Protein AF-A0A3B9IKZ1-F1 (afdb_monomer)

Nearest PDB structures (foldseek):
  8g6p-assembly1_A  TM=9.592E-01  e=5.392E-06  Mycolicibacterium thermoresistibile
  8f5d-assembly1_A  TM=9.105E-01  e=3.713E-05  Bordetella pertussis 18323
  7d27-assembly1_A  TM=8.545E-01  e=6.903E-05  Acinetobacter baumannii
  7b6p-assembly1_A  TM=8.617E-01  e=4.141E-04  Escherichia coli K-12
  7b6p-assembly2_B  TM=8.662E-01  e=5.845E-04  Escherichia coli K-12

Radius of gyration: 14.22 Å; Cα contacts (8 Å, |Δi|>4): 106; chains: 1; bounding box: 34×30×32 Å

Secondary structure (DSSP, 8-state):
-B--S--BTS-HHHHHHHHHTT-TT--B--SHHHHHHHHHHTPPTT------S-TT--EEEETTEEEE--HHHHHHHHHHHTT----S----

Mean predicted aligned error: 3.79 Å

Foldseek 3Di:
DQEDAACAAHDLVVVSVVVPVVDPPDDDDHHPLVVLLVVLLPDDPPDDDDDDDQVQDQWHHDHNDTHGHDSVVSNCVSCVVNVHDDDDDDDD

InterPro domains:
  IPR004101 Mur ligase, C-terminal [PF02875] (1-55)
  IPR036615 Mur ligase, C-terminal domain superfamily [G3DSA:3.90.190.20] (1-84)
  IPR036615 Mur ligase, C-terminal domain superfamily [SSF53244] (1-81)

Sequence (92 aa):
IVTDDNPRSEDPAAIRAEILAAGPGLVEIGDRAAAIDAAIAGLGAGDVLVIAGKGHETGQKIGDRVLPFDDREVARAALRSHGGMVIGGGAA

Solvent-accessible surface area (backbone atoms only — not comparable to full-atom values): 5848 Å² total; per-residue (Å²): 116,46,52,54,71,63,46,30,86,52,63,54,67,57,59,47,51,61,59,50,70,75,47,88,92,69,46,81,32,62,55,48,63,61,35,50,39,54,54,60,75,68,58,58,94,90,65,83,89,83,91,79,84,65,83,88,45,59,53,34,32,53,50,95,43,71,43,87,40,38,69,66,62,50,48,54,50,38,35,49,74,73,75,45,83,86,82,80,81,77,90,124

pLDDT: mean 93.96, std 10.16, range [43.84, 98.69]

Organism: NCBI:txid171437

Structure (mmCIF, N/CA/C/O backbone):
data_AF-A0A3B9IKZ1-F1
#
_entry.id   AF-A0A3B9IKZ1-F1
#
loop_
_atom_site.group_PDB
_atom_site.id
_atom_site.type_symbol
_atom_site.label_atom_id
_atom_site.label_alt_id
_atom_site.label_comp_id
_atom_site.label_asym_id
_atom_site.label_entity_id
_atom_site.label_seq_id
_atom_site.pdbx_PDB_ins_code
_atom_site.Cartn_x
_atom_site.Cartn_y
_atom_site.Cartn_z
_atom_site.occupancy
_atom_site.B_iso_or_equiv
_atom_site.auth_seq_id
_atom_site.auth_comp_id
_atom_site.auth_asym_id
_atom_site.auth_atom_id
_atom_site.pdbx_PDB_model_num
ATOM 1 N N . ILE A 1 1 ? 1.295 -1.862 7.860 1.00 97.75 1 ILE A N 1
ATOM 2 C CA . ILE A 1 1 ? 1.358 -2.919 6.825 1.00 97.75 1 ILE A CA 1
ATOM 3 C C . ILE A 1 1 ? 2.693 -2.779 6.110 1.00 97.75 1 ILE A C 1
ATOM 5 O O . ILE A 1 1 ? 3.059 -1.656 5.783 1.00 97.75 1 ILE A O 1
ATOM 9 N N . VAL A 1 2 ? 3.431 -3.873 5.941 1.00 98.31 2 VAL A N 1
ATOM 10 C CA . VAL A 1 2 ? 4.665 -3.954 5.149 1.00 98.31 2 VAL A CA 1
ATOM 11 C C . VAL A 1 2 ? 4.288 -4.496 3.775 1.00 98.31 2 VAL A C 1
ATOM 13 O O . VAL A 1 2 ? 3.634 -5.534 3.688 1.00 98.31 2 VAL A O 1
ATOM 16 N N . THR A 1 3 ? 4.671 -3.776 2.725 1.00 98.56 3 THR A N 1
ATOM 17 C CA . THR A 1 3 ? 4.276 -4.034 1.335 1.00 98.56 3 THR A CA 1
ATOM 18 C C . THR A 1 3 ? 5.397 -3.669 0.379 1.00 98.56 3 THR A C 1
ATOM 20 O O . THR A 1 3 ? 6.337 -2.973 0.765 1.00 98.56 3 THR A O 1
ATOM 23 N N . ASP A 1 4 ? 5.278 -4.095 -0.875 1.00 98.06 4 ASP A N 1
ATOM 24 C CA . ASP A 1 4 ? 6.228 -3.730 -1.916 1.00 98.06 4 ASP A CA 1
ATOM 25 C C . ASP A 1 4 ? 6.188 -2.229 -2.242 1.00 98.06 4 ASP A C 1
ATOM 27 O O . ASP A 1 4 ? 5.153 -1.560 -2.177 1.00 98.06 4 ASP A O 1
ATOM 31 N N . ASP A 1 5 ? 7.346 -1.703 -2.631 1.00 97.19 5 ASP A N 1
ATOM 32 C CA . ASP A 1 5 ? 7.490 -0.425 -3.324 1.00 97.19 5 ASP A CA 1
ATOM 33 C C . ASP A 1 5 ? 8.132 -0.697 -4.689 1.00 97.19 5 ASP A C 1
ATOM 35 O O . ASP A 1 5 ? 7.499 -1.289 -5.557 1.00 97.19 5 ASP A O 1
ATOM 39 N N . ASN A 1 6 ? 9.403 -0.351 -4.867 1.00 97.31 6 ASN A N 1
ATOM 40 C CA . ASN A 1 6 ? 10.173 -0.603 -6.0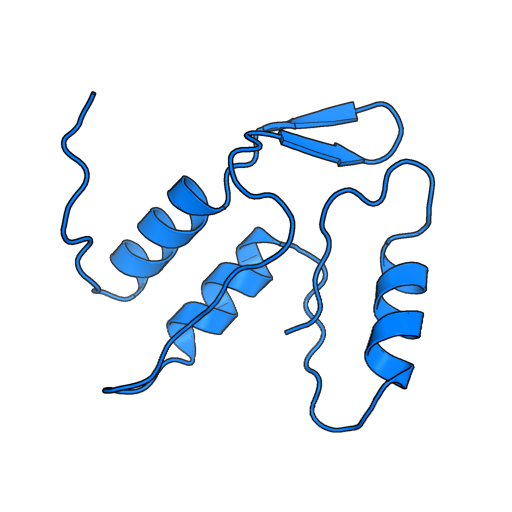70 1.00 97.31 6 ASN A CA 1
ATOM 41 C C . ASN A 1 6 ? 11.220 -1.679 -5.744 1.00 97.31 6 ASN A C 1
ATOM 43 O O . ASN A 1 6 ? 12.355 -1.311 -5.435 1.00 97.31 6 ASN A O 1
ATOM 47 N N . PRO A 1 7 ? 10.885 -2.984 -5.792 1.00 95.62 7 PRO A N 1
ATOM 48 C CA . PRO A 1 7 ? 11.843 -4.043 -5.461 1.00 95.62 7 PRO A CA 1
ATOM 49 C C . PRO A 1 7 ? 13.029 -4.104 -6.432 1.00 95.62 7 PRO A C 1
ATOM 51 O O . PRO A 1 7 ? 14.065 -4.675 -6.109 1.00 95.62 7 PRO A O 1
ATOM 54 N N . ARG A 1 8 ? 12.920 -3.487 -7.623 1.00 95.44 8 ARG A N 1
ATOM 55 C CA . ARG A 1 8 ? 13.973 -3.519 -8.651 1.00 95.44 8 ARG A CA 1
ATOM 56 C C . ARG A 1 8 ? 14.376 -4.977 -8.909 1.00 95.44 8 ARG A C 1
ATOM 58 O O . ARG A 1 8 ? 13.508 -5.789 -9.196 1.00 95.44 8 ARG A O 1
ATOM 65 N N . SER A 1 9 ? 15.661 -5.301 -8.851 1.00 96.12 9 SER A N 1
ATOM 66 C CA . SER A 1 9 ? 16.189 -6.644 -9.105 1.00 96.12 9 SER A CA 1
ATOM 67 C C . SER A 1 9 ? 16.190 -7.564 -7.879 1.00 96.12 9 SER A C 1
ATOM 69 O O . SER A 1 9 ? 16.665 -8.690 -7.988 1.00 96.12 9 SER A O 1
ATOM 71 N N . GLU A 1 10 ? 15.738 -7.092 -6.720 1.00 97.38 10 GLU A N 1
ATOM 72 C CA . GLU A 1 10 ? 15.739 -7.864 -5.476 1.00 97.38 10 GLU A CA 1
ATOM 73 C C . GLU A 1 10 ? 14.453 -8.688 -5.331 1.00 97.38 10 GLU A C 1
ATOM 75 O O . GLU A 1 10 ? 13.423 -8.362 -5.926 1.00 97.38 10 GLU A O 1
ATOM 80 N N . ASP A 1 11 ? 14.510 -9.757 -4.530 1.00 97.25 11 ASP A N 1
ATOM 81 C CA . ASP A 1 11 ? 13.314 -10.503 -4.136 1.00 97.25 11 ASP A CA 1
ATOM 82 C C . ASP A 1 11 ? 12.472 -9.635 -3.179 1.00 97.25 11 ASP A C 1
ATOM 84 O O . ASP A 1 11 ? 12.922 -9.350 -2.063 1.00 97.25 11 ASP A O 1
ATOM 88 N N . PRO A 1 12 ? 11.248 -9.223 -3.567 1.00 97.25 12 PRO A N 1
ATOM 89 C CA . PRO A 1 12 ? 10.408 -8.392 -2.714 1.00 97.25 12 PRO A CA 1
ATOM 90 C C . PRO A 1 12 ? 10.105 -9.058 -1.365 1.00 97.25 12 PRO A C 1
ATOM 92 O O . PRO A 1 12 ? 10.041 -8.378 -0.342 1.00 97.25 12 PRO A O 1
ATOM 95 N N . ALA A 1 13 ? 9.960 -10.389 -1.333 1.00 97.75 13 ALA A N 1
ATOM 96 C CA . ALA A 1 13 ? 9.683 -11.114 -0.096 1.00 97.75 13 ALA A CA 1
ATOM 97 C C . ALA A 1 13 ? 10.853 -11.031 0.893 1.00 97.75 13 ALA A C 1
ATOM 99 O O . ALA A 1 13 ? 10.625 -10.892 2.095 1.00 97.75 13 ALA A O 1
ATOM 100 N N . ALA A 1 14 ? 12.092 -11.047 0.396 1.00 98.12 14 ALA A N 1
ATOM 101 C CA . ALA A 1 14 ? 13.279 -10.887 1.228 1.00 98.12 14 ALA A CA 1
ATOM 102 C C . ALA A 1 14 ? 13.333 -9.491 1.872 1.00 98.12 14 ALA A C 1
ATOM 104 O O . ALA A 1 14 ? 13.503 -9.388 3.086 1.00 98.12 14 ALA A O 1
ATOM 105 N N . ILE A 1 15 ? 13.075 -8.427 1.098 1.00 97.75 15 ILE A N 1
ATOM 106 C CA . ILE A 1 15 ? 13.022 -7.047 1.619 1.00 97.75 15 ILE A CA 1
ATOM 107 C C . ILE A 1 15 ? 11.951 -6.920 2.709 1.00 97.75 15 ILE A C 1
ATOM 109 O O . ILE A 1 15 ? 12.200 -6.361 3.780 1.00 97.75 15 ILE A O 1
ATOM 113 N N . ARG A 1 16 ? 10.741 -7.444 2.464 1.00 98.25 16 ARG A N 1
ATOM 114 C CA . ARG A 1 16 ? 9.664 -7.391 3.463 1.00 98.25 16 ARG A CA 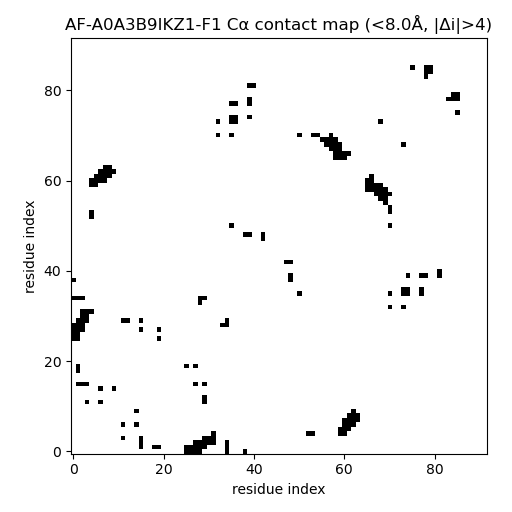1
ATOM 115 C C . ARG A 1 16 ? 10.037 -8.166 4.725 1.00 98.25 16 ARG A C 1
ATOM 117 O O . ARG A 1 16 ? 9.779 -7.663 5.815 1.00 98.25 16 ARG A O 1
ATOM 124 N N . ALA A 1 17 ? 10.677 -9.330 4.601 1.00 97.94 17 ALA A N 1
ATOM 125 C CA . ALA A 1 17 ? 11.125 -10.125 5.744 1.00 97.94 17 ALA A CA 1
ATOM 126 C C . ALA A 1 17 ? 12.120 -9.364 6.640 1.00 97.94 17 ALA A C 1
ATOM 128 O O . ALA A 1 17 ? 11.995 -9.413 7.864 1.00 97.94 17 ALA A O 1
ATOM 129 N N . GLU A 1 18 ? 13.053 -8.608 6.054 1.00 97.94 18 GLU A N 1
ATOM 130 C CA . GLU A 1 18 ? 13.988 -7.765 6.814 1.00 97.94 18 GLU A CA 1
ATOM 131 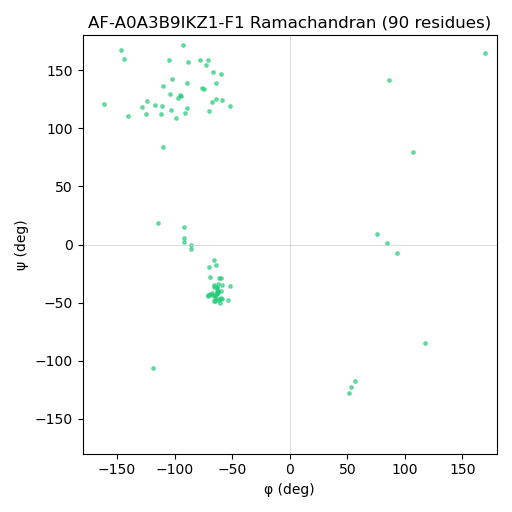C C . GLU A 1 18 ? 13.269 -6.661 7.603 1.00 97.94 18 GLU A C 1
ATOM 133 O O . GLU A 1 18 ? 13.590 -6.416 8.766 1.00 97.94 18 GLU A O 1
ATOM 138 N N . ILE A 1 19 ? 12.247 -6.032 7.014 1.00 97.25 19 ILE A N 1
ATOM 139 C CA . ILE A 1 19 ? 11.441 -5.007 7.695 1.00 97.25 19 ILE A CA 1
ATOM 140 C C . ILE A 1 19 ? 10.586 -5.632 8.803 1.00 97.25 19 ILE A C 1
ATOM 142 O O . ILE A 1 19 ? 10.486 -5.078 9.897 1.00 97.25 19 ILE A O 1
ATOM 146 N N . LEU A 1 20 ? 9.976 -6.792 8.546 1.00 97.25 20 LEU A N 1
ATOM 147 C CA . LEU A 1 20 ? 9.156 -7.511 9.526 1.00 97.25 20 LEU A CA 1
ATOM 148 C C . LEU A 1 20 ? 9.967 -7.930 10.760 1.00 97.25 20 LEU A C 1
ATOM 150 O O . LEU A 1 20 ? 9.423 -7.976 11.862 1.00 97.25 20 LEU A O 1
ATOM 154 N N . ALA A 1 21 ? 11.272 -8.169 10.606 1.00 97.06 21 ALA A N 1
ATOM 155 C CA . ALA A 1 21 ? 12.166 -8.473 11.719 1.00 97.06 21 ALA A CA 1
ATOM 156 C C . ALA A 1 21 ? 12.354 -7.299 12.706 1.00 97.06 21 ALA A C 1
ATOM 158 O O . ALA A 1 21 ? 12.842 -7.517 13.816 1.00 97.06 21 ALA A O 1
ATOM 159 N N . ALA A 1 22 ? 11.948 -6.071 12.351 1.00 94.50 22 ALA A N 1
ATOM 160 C CA . ALA A 1 22 ? 12.073 -4.894 13.214 1.00 94.50 22 ALA A CA 1
ATOM 161 C C . ALA A 1 22 ? 11.134 -4.912 14.435 1.00 94.50 22 ALA A C 1
ATOM 163 O O . ALA A 1 22 ? 11.391 -4.199 15.408 1.00 94.50 22 ALA A O 1
ATOM 164 N N . GLY A 1 23 ? 10.057 -5.707 14.423 1.00 91.81 23 GLY A N 1
ATOM 165 C CA . GLY A 1 23 ? 9.211 -5.846 15.605 1.00 91.81 23 GLY A CA 1
ATOM 166 C C . GLY A 1 23 ? 7.885 -6.581 15.395 1.00 91.81 23 GLY A C 1
ATOM 167 O O . GLY A 1 23 ? 7.422 -6.758 14.268 1.00 91.81 23 GLY A O 1
ATOM 168 N N . PRO A 1 24 ? 7.242 -7.007 16.496 1.00 93.38 24 PRO A N 1
ATOM 169 C CA . PRO A 1 24 ? 5.949 -7.680 16.455 1.00 93.38 24 PRO A CA 1
ATOM 170 C C . PRO A 1 24 ? 4.813 -6.721 16.064 1.00 93.38 24 PRO A C 1
ATOM 172 O O . PRO A 1 24 ? 4.910 -5.508 16.237 1.00 93.38 24 PRO A O 1
ATOM 175 N N . GLY A 1 25 ? 3.698 -7.276 15.581 1.00 92.56 25 GLY A N 1
ATOM 176 C CA . GLY A 1 25 ? 2.492 -6.507 15.235 1.00 92.56 25 GLY A CA 1
ATOM 177 C C . GLY A 1 25 ? 2.498 -5.900 13.828 1.00 92.56 25 GLY A C 1
ATOM 178 O O . GLY A 1 25 ? 1.529 -5.252 13.436 1.00 92.56 25 GLY A O 1
ATOM 179 N N . LEU A 1 26 ? 3.556 -6.128 13.048 1.00 96.56 26 LEU A N 1
ATOM 180 C CA . LEU A 1 26 ? 3.583 -5.792 11.630 1.00 96.56 26 LEU A CA 1
ATOM 181 C C . LEU A 1 26 ? 2.768 -6.814 10.825 1.00 96.56 26 LEU A C 1
ATOM 183 O O . LEU A 1 26 ? 2.879 -8.020 11.025 1.00 96.56 26 LEU A O 1
ATOM 187 N N . VAL A 1 27 ? 1.948 -6.313 9.902 1.00 96.88 27 VAL A N 1
ATOM 188 C CA . VAL A 1 27 ? 1.146 -7.120 8.969 1.00 96.88 27 VAL A CA 1
ATOM 189 C C . VAL A 1 27 ? 1.800 -7.066 7.596 1.00 96.88 27 VAL A C 1
ATOM 191 O O . VAL A 1 27 ? 2.070 -5.968 7.110 1.00 96.88 27 VAL A O 1
ATOM 194 N N . GLU A 1 28 ? 2.032 -8.217 6.972 1.00 98.06 28 GLU A N 1
ATOM 195 C CA . GLU A 1 28 ? 2.588 -8.322 5.622 1.00 98.06 28 GLU A CA 1
ATOM 196 C C . GLU A 1 28 ? 1.477 -8.452 4.576 1.00 98.06 28 GLU A C 1
ATOM 198 O O . GLU A 1 28 ? 0.630 -9.339 4.669 1.00 98.06 28 GLU A O 1
ATOM 203 N N . ILE A 1 29 ? 1.509 -7.594 3.557 1.00 98.56 29 ILE A N 1
ATOM 204 C CA . ILE A 1 29 ? 0.739 -7.749 2.319 1.00 98.56 29 ILE A CA 1
ATOM 205 C C . ILE A 1 29 ? 1.666 -7.313 1.190 1.00 98.56 29 ILE A C 1
ATOM 207 O O . ILE A 1 29 ? 2.000 -6.141 1.116 1.00 98.56 29 ILE A O 1
ATOM 211 N N . GLY A 1 30 ? 2.124 -8.242 0.347 1.00 98.12 30 GLY A N 1
ATOM 212 C CA . GLY A 1 30 ? 3.139 -7.934 -0.670 1.00 98.12 30 GLY A CA 1
ATOM 213 C C . GLY A 1 30 ? 2.650 -6.964 -1.746 1.00 98.12 30 GLY A C 1
ATOM 214 O O . GLY A 1 30 ? 3.312 -5.966 -2.025 1.00 98.12 30 GLY A O 1
ATOM 215 N N . ASP A 1 31 ? 1.471 -7.231 -2.313 1.00 98.06 31 ASP A N 1
ATOM 216 C CA . ASP A 1 31 ? 0.889 -6.379 -3.349 1.00 98.06 31 ASP A CA 1
ATOM 217 C C . ASP A 1 31 ? 0.502 -5.006 -2.785 1.00 98.06 31 ASP A C 1
ATOM 219 O O . ASP A 1 31 ? -0.306 -4.896 -1.859 1.00 98.06 31 ASP A O 1
ATOM 223 N N . ARG A 1 32 ? 1.065 -3.950 -3.379 1.00 98.25 32 ARG A N 1
ATOM 224 C CA . ARG A 1 32 ? 0.903 -2.580 -2.887 1.00 98.25 32 ARG A CA 1
ATOM 225 C C . ARG A 1 32 ? -0.531 -2.076 -2.981 1.00 98.25 32 ARG A C 1
ATOM 227 O O . ARG A 1 32 ? -0.966 -1.349 -2.089 1.00 98.25 32 ARG A O 1
ATOM 234 N N . ALA A 1 33 ? -1.286 -2.466 -4.008 1.00 98.25 33 ALA A N 1
ATOM 235 C CA . ALA A 1 33 ? -2.684 -2.065 -4.110 1.00 98.25 33 ALA A CA 1
ATOM 236 C C . ALA A 1 33 ? -3.547 -2.772 -3.062 1.00 98.25 33 ALA A C 1
ATOM 238 O O . ALA A 1 33 ? -4.341 -2.117 -2.390 1.00 98.25 33 ALA A O 1
ATOM 239 N N . ALA A 1 34 ? -3.338 -4.072 -2.863 1.00 98.62 34 ALA A N 1
ATOM 240 C CA . ALA A 1 34 ? -4.010 -4.849 -1.831 1.00 98.62 34 ALA A CA 1
ATOM 241 C C . ALA A 1 34 ? -3.661 -4.350 -0.422 1.00 98.62 34 ALA A C 1
ATOM 243 O O . ALA A 1 34 ? -4.527 -4.309 0.447 1.00 98.62 34 ALA A O 1
ATOM 244 N N . ALA A 1 35 ? -2.416 -3.925 -0.190 1.00 98.69 35 ALA A N 1
ATOM 245 C CA . ALA A 1 35 ? -1.999 -3.346 1.082 1.00 98.69 35 ALA A CA 1
ATOM 246 C C . ALA A 1 35 ? -2.713 -2.020 1.372 1.00 98.69 35 ALA A C 1
ATOM 248 O O . ALA A 1 35 ? -3.166 -1.803 2.496 1.00 98.69 35 ALA A O 1
ATOM 249 N N . ILE A 1 36 ? -2.831 -1.144 0.369 1.00 98.50 36 ILE A N 1
ATOM 250 C CA . ILE A 1 36 ? -3.564 0.124 0.487 1.00 98.50 36 ILE A CA 1
ATOM 251 C C . ILE A 1 36 ? -5.058 -0.135 0.713 1.00 98.50 36 ILE A C 1
ATOM 253 O O . ILE A 1 36 ? -5.652 0.489 1.592 1.00 98.50 36 ILE A O 1
ATOM 257 N N . ASP A 1 37 ? -5.653 -1.071 -0.027 1.00 98.62 37 ASP A N 1
ATOM 258 C CA . ASP A 1 37 ? -7.060 -1.446 0.131 1.00 98.62 37 ASP A CA 1
ATOM 259 C C . ASP A 1 37 ? -7.351 -1.995 1.534 1.00 98.62 37 ASP A C 1
ATOM 261 O O . ASP A 1 37 ? -8.227 -1.483 2.230 1.00 98.62 37 ASP A O 1
ATOM 265 N N . ALA A 1 38 ? -6.549 -2.956 2.001 1.00 98.56 38 ALA A N 1
ATOM 266 C CA . ALA A 1 38 ? -6.682 -3.529 3.336 1.00 98.56 38 ALA A CA 1
ATOM 267 C C . ALA A 1 38 ? -6.452 -2.492 4.444 1.00 98.56 38 ALA A C 1
ATOM 269 O O . ALA A 1 38 ? -7.142 -2.519 5.464 1.00 98.56 38 ALA A O 1
ATOM 270 N N . ALA A 1 39 ? -5.505 -1.564 4.253 1.00 98.25 39 ALA A N 1
ATOM 271 C CA . ALA A 1 39 ? -5.280 -0.475 5.196 1.00 98.25 39 ALA A CA 1
ATOM 272 C C . ALA A 1 39 ? -6.522 0.410 5.323 1.00 98.25 39 ALA A C 1
ATOM 274 O O . ALA A 1 39 ? -6.930 0.703 6.440 1.00 98.25 39 ALA A O 1
ATOM 275 N N . ILE A 1 40 ? -7.126 0.806 4.198 1.00 98.19 40 ILE A N 1
ATOM 276 C CA . ILE A 1 40 ? -8.319 1.661 4.175 1.00 98.19 40 ILE A CA 1
ATOM 277 C C . ILE A 1 40 ? -9.533 0.928 4.752 1.00 98.19 40 ILE A C 1
ATOM 279 O O . ILE A 1 40 ? -10.252 1.508 5.562 1.00 98.19 40 ILE A O 1
ATOM 283 N N . ALA A 1 41 ? -9.731 -0.342 4.396 1.00 97.81 41 ALA A N 1
ATOM 284 C CA . ALA A 1 41 ? -10.816 -1.172 4.921 1.00 97.81 41 ALA A CA 1
ATOM 285 C C . ALA A 1 41 ? -10.755 -1.338 6.451 1.00 97.81 41 ALA A C 1
ATOM 287 O O . ALA A 1 41 ? -11.782 -1.535 7.097 1.00 97.81 41 ALA A O 1
ATOM 288 N N . GLY A 1 42 ? -9.551 -1.277 7.027 1.00 96.88 42 GLY A N 1
ATOM 289 C CA . GLY A 1 42 ? -9.319 -1.409 8.462 1.00 96.88 42 GLY A CA 1
ATOM 290 C C . GLY A 1 42 ? -9.457 -0.116 9.272 1.00 96.88 42 GLY A C 1
ATOM 291 O O . GLY A 1 42 ? -9.317 -0.182 10.491 1.00 96.88 42 GLY A O 1
ATOM 292 N N . LEU A 1 43 ? -9.695 1.040 8.641 1.00 96.81 43 LEU A N 1
ATOM 293 C CA . LEU A 1 43 ? -9.765 2.324 9.347 1.00 96.81 43 LEU A CA 1
ATOM 294 C C . LEU A 1 43 ? -11.070 2.483 10.132 1.00 96.81 43 LEU A C 1
ATOM 296 O O . LEU A 1 43 ? -12.169 2.291 9.611 1.00 96.81 43 LEU A O 1
ATOM 300 N N . GLY A 1 44 ? -10.938 2.924 11.380 1.00 95.62 44 GLY A N 1
ATOM 301 C CA . GLY A 1 44 ? -12.022 3.438 12.203 1.00 95.62 44 GLY A CA 1
ATOM 302 C C . GLY A 1 44 ? -12.184 4.957 12.099 1.00 95.62 44 GLY A C 1
ATOM 303 O O . GLY A 1 44 ? -11.372 5.683 11.521 1.00 95.62 44 GLY A O 1
ATOM 304 N N . ALA A 1 45 ? -13.260 5.469 12.698 1.00 94.25 45 ALA A N 1
ATOM 305 C CA . ALA A 1 45 ? -13.479 6.907 12.797 1.00 94.25 45 ALA A CA 1
ATOM 306 C C . ALA A 1 45 ? -12.384 7.569 13.654 1.00 94.25 45 ALA A C 1
ATOM 308 O O . ALA A 1 45 ? -12.199 7.210 14.814 1.00 94.25 45 ALA A O 1
ATOM 309 N N . GLY A 1 46 ? -11.708 8.573 13.088 1.00 95.94 46 GLY A N 1
ATOM 310 C CA . GLY A 1 46 ? -10.613 9.294 13.746 1.00 95.94 46 GLY A CA 1
ATOM 311 C C . GLY A 1 46 ? -9.216 8.747 13.443 1.00 95.94 46 GLY A C 1
ATOM 312 O O . GLY A 1 46 ? -8.238 9.401 13.804 1.00 95.94 46 GLY A O 1
ATOM 313 N N . ASP A 1 47 ? -9.110 7.613 12.748 1.00 97.44 47 ASP A N 1
ATOM 314 C CA . ASP A 1 47 ? -7.819 7.066 12.338 1.00 97.44 47 ASP A CA 1
ATOM 315 C C . ASP A 1 47 ? -7.179 7.881 11.209 1.00 97.44 47 ASP A C 1
ATOM 317 O O . ASP A 1 47 ? -7.847 8.532 10.399 1.00 97.44 47 ASP A O 1
ATOM 321 N N . VAL A 1 48 ? -5.849 7.803 11.133 1.00 97.19 48 VAL A N 1
ATOM 322 C CA . VAL A 1 48 ? -5.051 8.404 10.062 1.00 97.19 48 VAL A CA 1
ATOM 323 C C . VAL A 1 48 ? -4.195 7.326 9.412 1.00 97.19 48 VAL A C 1
ATOM 325 O O . VAL A 1 48 ? -3.376 6.687 10.071 1.00 97.19 48 VAL A O 1
ATOM 328 N N . LEU A 1 49 ? -4.344 7.171 8.096 1.00 97.12 49 LEU A N 1
ATOM 329 C CA . LEU A 1 49 ? -3.465 6.343 7.279 1.00 97.12 49 LEU A CA 1
ATOM 330 C C . LEU A 1 49 ? -2.365 7.195 6.639 1.00 97.12 49 LEU A C 1
ATOM 332 O O . LEU A 1 49 ? -2.648 8.176 5.952 1.00 97.12 49 LEU A O 1
ATOM 336 N N . VAL A 1 50 ? -1.113 6.768 6.803 1.00 97.75 50 VAL A N 1
ATOM 337 C CA . VAL A 1 50 ? 0.042 7.307 6.076 1.00 97.75 50 VAL A CA 1
ATOM 338 C C . VAL A 1 50 ? 0.554 6.245 5.107 1.00 97.75 50 VAL A C 1
ATOM 340 O O . VAL A 1 50 ? 0.977 5.170 5.528 1.00 97.75 50 VAL A O 1
ATOM 343 N N . ILE A 1 51 ? 0.545 6.561 3.811 1.00 97.38 51 ILE A N 1
ATOM 344 C CA . ILE A 1 51 ? 1.165 5.742 2.764 1.00 97.38 51 ILE A CA 1
ATOM 345 C C . ILE A 1 51 ? 2.533 6.360 2.458 1.00 97.38 51 ILE A C 1
ATOM 347 O O . ILE A 1 51 ? 2.615 7.459 1.912 1.00 97.38 51 ILE A O 1
ATOM 351 N N . ALA A 1 52 ? 3.609 5.680 2.857 1.00 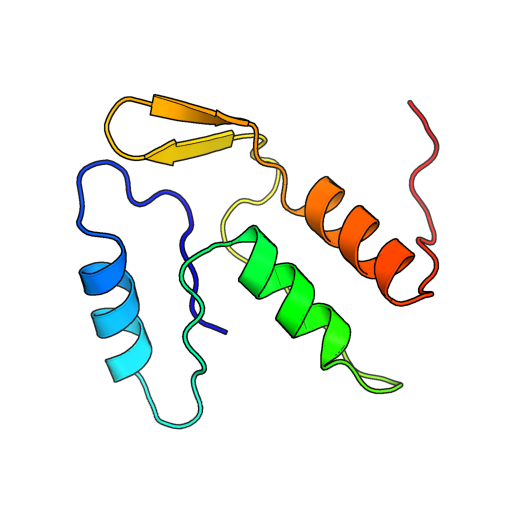96.50 52 ALA A N 1
ATOM 352 C CA . ALA A 1 52 ? 4.984 6.147 2.678 1.00 96.50 52 ALA A CA 1
ATOM 353 C C . ALA A 1 52 ? 5.704 5.398 1.538 1.00 96.50 52 ALA A C 1
ATOM 355 O O . ALA A 1 52 ? 5.313 4.289 1.164 1.00 96.50 52 ALA A O 1
ATOM 356 N N . GLY A 1 53 ? 6.768 6.002 0.995 1.00 95.06 53 GLY A N 1
ATOM 357 C CA . GLY A 1 53 ? 7.606 5.427 -0.069 1.00 95.06 53 GLY A CA 1
ATOM 358 C C . GLY A 1 53 ? 7.574 6.253 -1.355 1.00 95.06 53 GLY A C 1
ATOM 359 O O . GLY A 1 53 ? 8.417 7.125 -1.541 1.00 95.06 53 GLY A O 1
ATOM 360 N N . LYS A 1 54 ? 6.566 6.022 -2.205 1.00 91.06 54 LYS A N 1
ATOM 361 C CA . LYS A 1 54 ? 6.530 6.469 -3.616 1.00 91.06 54 LYS A CA 1
ATOM 362 C C . LYS A 1 54 ? 6.399 7.974 -3.838 1.00 91.06 54 LYS A C 1
ATOM 364 O O . LYS A 1 54 ? 6.794 8.490 -4.880 1.00 91.06 54 LYS A O 1
ATOM 369 N N . GLY A 1 55 ? 5.778 8.699 -2.909 1.00 89.06 55 GLY A N 1
ATOM 370 C CA . GLY A 1 55 ? 5.503 10.127 -3.091 1.00 89.06 55 GLY A CA 1
ATOM 371 C C . GLY A 1 55 ? 4.682 10.414 -4.359 1.00 89.06 55 GLY A C 1
ATOM 372 O O . GLY A 1 55 ? 3.538 9.985 -4.467 1.00 89.06 55 GLY A O 1
ATOM 373 N N . HIS A 1 56 ? 5.256 11.164 -5.307 1.00 91.62 56 HIS A N 1
ATOM 374 C CA . HIS A 1 56 ? 4.605 11.536 -6.575 1.00 91.62 56 HIS A CA 1
ATOM 375 C C . HIS A 1 56 ? 4.888 10.556 -7.731 1.00 91.62 56 HIS A C 1
ATOM 377 O O . HIS A 1 56 ? 4.520 10.851 -8.870 1.00 91.62 56 HIS A O 1
ATOM 383 N N . GLU A 1 57 ? 5.569 9.433 -7.478 1.00 94.31 57 GLU A N 1
ATOM 384 C CA . GLU A 1 57 ? 5.846 8.426 -8.505 1.00 94.31 57 GLU A CA 1
ATOM 385 C C . GLU A 1 57 ? 4.556 7.783 -9.037 1.00 94.31 57 GLU A C 1
ATOM 387 O O . GLU A 1 57 ? 3.648 7.442 -8.282 1.00 94.31 57 GLU A O 1
ATOM 392 N N . THR A 1 58 ? 4.514 7.572 -10.353 1.00 96.50 58 THR A N 1
ATOM 393 C CA . THR A 1 58 ? 3.376 6.984 -11.082 1.00 96.50 58 THR A CA 1
ATOM 394 C C . THR A 1 58 ? 3.706 5.622 -11.703 1.00 96.50 58 THR A C 1
ATOM 396 O O . THR A 1 58 ? 3.006 5.139 -12.598 1.00 96.50 58 THR A O 1
ATOM 399 N N . GLY A 1 59 ? 4.772 4.975 -11.223 1.00 96.31 59 GLY A N 1
ATOM 400 C CA . GLY A 1 59 ? 5.140 3.623 -11.623 1.00 96.31 59 GLY A CA 1
ATOM 401 C C . GLY A 1 59 ? 5.736 2.793 -10.490 1.00 96.31 59 GLY A C 1
ATOM 402 O O . GLY A 1 59 ? 6.250 3.321 -9.505 1.00 96.31 59 GLY A O 1
ATOM 403 N N . GLN A 1 60 ? 5.694 1.475 -10.660 1.00 96.69 60 GLN A N 1
ATOM 404 C CA . GLN A 1 60 ? 6.298 0.485 -9.778 1.00 96.69 60 GLN A CA 1
ATOM 405 C C . GLN A 1 60 ? 7.371 -0.302 -10.535 1.00 96.69 60 GLN A C 1
ATOM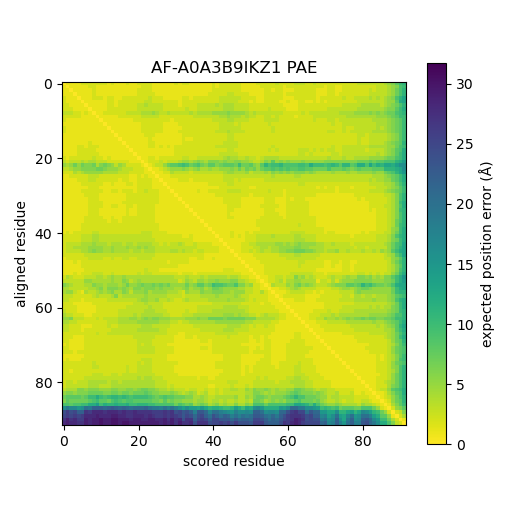 407 O O . GLN A 1 60 ? 7.088 -0.925 -11.563 1.00 96.69 60 GLN A O 1
ATOM 412 N N . LYS A 1 61 ? 8.617 -0.253 -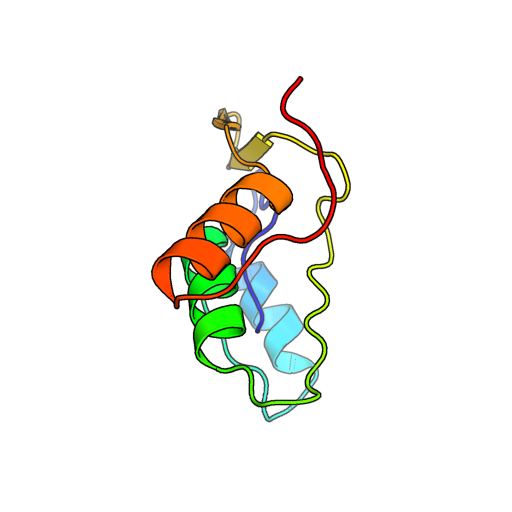10.055 1.00 96.44 61 LYS A N 1
ATOM 413 C CA . LYS A 1 61 ? 9.766 -0.891 -10.709 1.00 96.44 61 LYS A CA 1
ATOM 414 C C . LYS A 1 61 ? 9.984 -2.318 -10.204 1.00 96.44 61 LYS A C 1
ATOM 416 O O . LYS A 1 61 ? 10.413 -2.510 -9.067 1.00 96.44 61 LYS A O 1
ATOM 421 N N . ILE A 1 62 ? 9.773 -3.289 -11.091 1.00 95.00 62 ILE A N 1
ATOM 422 C CA . ILE A 1 62 ? 9.964 -4.727 -10.858 1.00 95.00 62 ILE A CA 1
ATOM 423 C C . ILE A 1 62 ? 10.919 -5.264 -11.929 1.00 95.00 62 ILE A C 1
ATOM 425 O O . ILE A 1 62 ? 10.597 -5.287 -13.120 1.00 95.00 62 ILE A O 1
ATOM 429 N N . GLY A 1 63 ? 12.11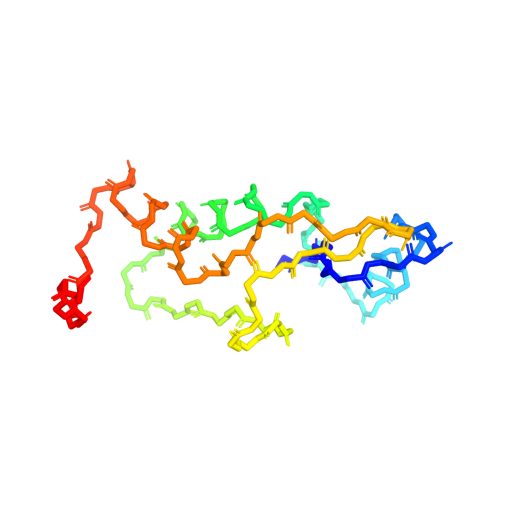6 -5.664 -11.511 1.00 94.94 63 GLY A N 1
ATOM 430 C CA . GLY A 1 63 ? 13.249 -5.935 -12.389 1.00 94.94 63 GLY A CA 1
ATOM 431 C C . GLY A 1 63 ? 13.532 -4.743 -13.304 1.00 94.94 63 GLY A C 1
ATOM 432 O O . GLY A 1 63 ? 13.702 -3.604 -12.854 1.00 94.94 63 GLY A O 1
ATOM 433 N N . ASP A 1 64 ? 13.501 -5.017 -14.605 1.00 95.75 64 ASP A N 1
ATOM 434 C CA . ASP A 1 64 ? 13.710 -4.030 -15.669 1.00 95.75 64 ASP A CA 1
ATOM 435 C C . ASP A 1 64 ? 12.411 -3.376 -16.162 1.00 95.75 64 ASP A C 1
ATOM 437 O O . ASP A 1 64 ? 12.428 -2.553 -17.077 1.00 95.75 64 ASP A O 1
ATOM 441 N N . ARG A 1 65 ? 11.263 -3.727 -15.571 1.00 96.31 65 ARG A N 1
ATOM 442 C CA . ARG A 1 65 ? 9.949 -3.211 -15.967 1.00 96.31 65 ARG A CA 1
ATOM 443 C C . ARG A 1 65 ? 9.476 -2.136 -14.999 1.00 96.31 65 ARG A C 1
ATOM 445 O O . ARG A 1 65 ? 9.639 -2.260 -13.788 1.00 96.31 65 ARG A O 1
ATOM 452 N N . VAL A 1 66 ? 8.822 -1.114 -15.543 1.00 96.81 66 VAL A N 1
ATOM 453 C CA . VAL A 1 66 ? 8.043 -0.139 -14.771 1.00 96.81 66 VAL A CA 1
ATOM 454 C C . VAL A 1 66 ? 6.575 -0.354 -15.110 1.00 96.81 66 VAL A C 1
ATOM 456 O O . VAL A 1 66 ? 6.164 -0.155 -16.252 1.00 96.81 66 VAL A O 1
ATOM 459 N N . LEU A 1 67 ? 5.801 -0.821 -14.135 1.00 96.44 67 LEU A N 1
ATOM 460 C CA . LEU A 1 67 ? 4.356 -0.994 -14.261 1.00 96.44 67 LEU A CA 1
ATOM 461 C C . LEU A 1 67 ? 3.655 0.303 -13.835 1.00 96.44 67 LEU A C 1
ATOM 463 O O . LEU A 1 67 ? 4.094 0.898 -12.854 1.00 96.44 67 LEU A O 1
ATOM 467 N N . PRO A 1 68 ? 2.595 0.766 -14.520 1.00 97.56 68 PRO A N 1
ATOM 468 C CA . PRO A 1 68 ? 1.835 1.936 -14.080 1.00 97.56 68 PRO A CA 1
ATOM 469 C C . PRO A 1 68 ? 1.263 1.726 -12.674 1.00 97.56 68 PRO A C 1
ATOM 471 O O . PRO A 1 68 ? 0.556 0.747 -12.440 1.00 97.56 68 PRO A O 1
ATOM 474 N N . PHE A 1 69 ? 1.578 2.632 -11.748 1.00 97.50 69 PHE A N 1
ATOM 475 C CA . PHE A 1 69 ? 1.121 2.549 -10.363 1.00 97.50 69 PHE A CA 1
ATOM 476 C C . PHE A 1 69 ? 1.240 3.906 -9.659 1.00 97.50 69 PHE A C 1
ATOM 478 O O . PHE A 1 69 ? 2.342 4.426 -9.522 1.00 97.50 69 PHE A O 1
ATOM 485 N N . ASP A 1 70 ? 0.132 4.453 -9.160 1.00 97.69 70 ASP A N 1
ATOM 486 C CA . ASP A 1 70 ? 0.104 5.699 -8.381 1.00 97.69 70 ASP A CA 1
ATOM 487 C C . ASP A 1 70 ? -0.656 5.466 -7.068 1.00 97.69 70 ASP A C 1
ATOM 489 O O . ASP A 1 70 ? -1.854 5.170 -7.090 1.00 97.69 70 ASP A O 1
ATOM 493 N N . ASP A 1 71 ? 0.030 5.634 -5.929 1.00 97.56 71 ASP A N 1
ATOM 494 C CA . ASP A 1 71 ? -0.547 5.476 -4.583 1.00 97.56 71 ASP A CA 1
ATOM 495 C C . ASP A 1 71 ? -1.828 6.307 -4.409 1.00 97.56 71 ASP A C 1
ATOM 497 O O . ASP A 1 71 ? -2.775 5.870 -3.757 1.00 97.56 71 ASP A O 1
ATOM 501 N N . ARG A 1 72 ? -1.887 7.501 -5.012 1.00 95.56 72 ARG A N 1
ATOM 502 C CA . ARG A 1 72 ? -3.019 8.425 -4.876 1.00 95.56 72 ARG A CA 1
ATOM 503 C C . ARG A 1 72 ? -4.243 7.904 -5.611 1.00 95.56 72 ARG A C 1
ATOM 505 O O . ARG A 1 72 ? -5.341 7.954 -5.064 1.00 95.56 72 ARG A O 1
ATOM 512 N N . GLU A 1 73 ? -4.071 7.397 -6.828 1.00 96.25 73 GLU A N 1
ATOM 513 C CA . GLU A 1 73 ? -5.182 6.836 -7.603 1.00 96.25 73 GLU A CA 1
ATOM 514 C C . GLU A 1 73 ? -5.713 5.556 -6.964 1.00 96.25 73 GLU A C 1
ATOM 516 O O . GLU A 1 73 ? -6.927 5.394 -6.824 1.00 96.25 73 GLU A O 1
ATOM 521 N N . VAL A 1 74 ? -4.809 4.696 -6.492 1.00 97.44 74 VAL A N 1
ATOM 522 C CA . VAL A 1 74 ? -5.165 3.469 -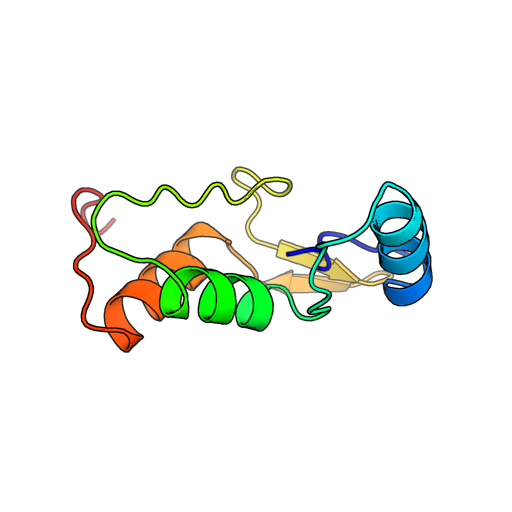5.773 1.00 97.44 74 VAL A CA 1
ATOM 523 C C . VAL A 1 74 ? -5.912 3.795 -4.479 1.00 97.44 74 VAL A C 1
ATOM 525 O O . VAL A 1 74 ? -6.992 3.255 -4.248 1.00 97.44 74 VAL A O 1
ATOM 528 N N . ALA A 1 75 ? -5.413 4.737 -3.673 1.00 96.94 75 ALA A N 1
ATOM 529 C CA . ALA A 1 75 ? -6.073 5.150 -2.436 1.00 96.94 75 ALA A CA 1
ATOM 530 C C . ALA A 1 75 ? -7.453 5.775 -2.692 1.00 96.94 75 ALA A C 1
ATOM 532 O O . ALA A 1 75 ? -8.414 5.454 -1.996 1.00 96.94 75 ALA A O 1
ATOM 533 N N . ARG A 1 76 ? -7.596 6.628 -3.719 1.00 96.38 76 ARG A N 1
ATOM 534 C CA . ARG A 1 76 ? -8.903 7.185 -4.111 1.00 96.38 76 ARG A CA 1
ATOM 535 C C . ARG A 1 76 ? -9.876 6.095 -4.553 1.00 96.38 76 ARG A C 1
ATOM 537 O O . ARG A 1 76 ? -11.060 6.182 -4.235 1.00 96.38 76 ARG A O 1
ATOM 544 N N . ALA A 1 77 ? -9.406 5.099 -5.303 1.00 96.81 77 ALA A N 1
ATOM 545 C CA . ALA A 1 77 ? -10.232 3.975 -5.727 1.00 96.81 77 ALA A CA 1
ATOM 546 C C . ALA A 1 77 ? -10.697 3.140 -4.528 1.00 96.81 77 ALA A C 1
ATOM 548 O O . ALA A 1 77 ? -11.897 2.920 -4.395 1.00 96.81 77 ALA A O 1
ATOM 549 N N . ALA A 1 78 ? -9.785 2.772 -3.627 1.00 97.56 78 ALA A N 1
ATOM 550 C CA . ALA A 1 78 ? -10.108 2.039 -2.406 1.00 97.56 78 ALA A CA 1
ATOM 551 C C . ALA A 1 78 ? -11.084 2.820 -1.507 1.00 97.56 78 ALA A C 1
ATOM 553 O O . ALA A 1 78 ? -12.105 2.273 -1.102 1.00 97.56 78 ALA A O 1
ATOM 554 N N . LEU A 1 79 ? -10.857 4.121 -1.278 1.00 96.19 79 LEU A N 1
ATOM 555 C CA . LEU A 1 79 ? -11.795 4.973 -0.532 1.00 96.19 79 LEU A CA 1
ATOM 556 C C . LEU A 1 79 ? -13.208 4.905 -1.120 1.00 96.19 79 LEU A C 1
ATOM 558 O O . LEU A 1 79 ? -14.158 4.684 -0.377 1.00 96.19 79 LEU A O 1
ATOM 562 N N . ARG A 1 80 ? -13.352 5.039 -2.445 1.00 95.75 80 ARG A N 1
ATOM 563 C CA . ARG A 1 80 ? -14.660 4.931 -3.112 1.00 95.75 80 ARG A CA 1
ATOM 564 C C . ARG A 1 80 ? -15.282 3.543 -2.947 1.00 95.75 80 ARG A C 1
ATOM 566 O O . ARG A 1 80 ? -16.479 3.458 -2.685 1.00 95.75 80 ARG A O 1
ATOM 573 N N . SER A 1 81 ? -14.492 2.477 -3.078 1.00 96.50 81 SER A N 1
ATOM 574 C CA . SER A 1 81 ? -14.958 1.093 -2.909 1.00 96.50 81 SER A CA 1
ATOM 575 C C . SER A 1 81 ? -15.481 0.812 -1.498 1.00 96.50 81 SER A C 1
ATOM 577 O O . SER A 1 81 ? -16.456 0.081 -1.350 1.00 96.50 81 SER A O 1
ATOM 579 N N . HIS A 1 82 ? -14.893 1.441 -0.478 1.00 95.81 82 HIS A N 1
ATOM 580 C CA . HIS A 1 82 ? -15.312 1.319 0.925 1.00 95.81 82 HIS A CA 1
ATOM 581 C C . HIS A 1 82 ? -16.335 2.390 1.356 1.00 95.81 82 HIS A C 1
ATOM 583 O O . HIS A 1 82 ? -16.567 2.590 2.545 1.00 95.81 82 HIS A O 1
ATOM 589 N N . GLY A 1 83 ? -16.967 3.091 0.404 1.00 93.38 83 GLY A N 1
ATOM 590 C CA . GLY A 1 83 ? -18.019 4.085 0.674 1.00 93.38 83 GLY A CA 1
ATOM 591 C C . GLY A 1 83 ? -17.519 5.431 1.216 1.00 93.38 83 GLY A C 1
ATOM 592 O O . GLY A 1 83 ? -18.318 6.273 1.626 1.00 93.38 83 GLY A O 1
ATOM 593 N N . GLY A 1 84 ? -16.205 5.646 1.215 1.00 91.31 84 GLY A N 1
ATOM 594 C CA . GLY A 1 84 ? -15.559 6.895 1.589 1.00 91.31 84 GLY A CA 1
ATOM 595 C C . GLY A 1 84 ? -15.630 7.95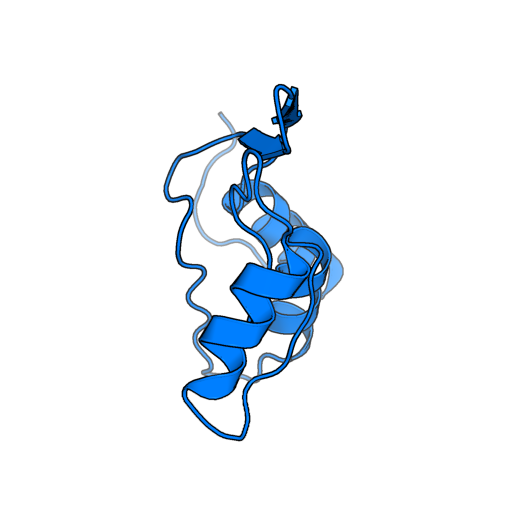7 0.490 1.00 91.31 84 GLY A C 1
ATOM 596 O O . GLY A 1 84 ? -15.785 7.677 -0.701 1.00 91.31 84 GLY A O 1
ATOM 597 N N . MET A 1 85 ? -15.473 9.214 0.900 1.00 89.69 85 MET A N 1
ATOM 598 C CA . MET A 1 85 ? -15.460 10.370 0.007 1.00 89.69 85 MET A CA 1
ATOM 599 C C . MET A 1 85 ? -14.056 10.970 -0.069 1.00 89.69 85 MET A C 1
ATOM 601 O O . MET A 1 85 ? -13.392 11.162 0.947 1.00 89.69 85 MET A O 1
ATOM 605 N N . VAL A 1 86 ? -13.622 11.317 -1.280 1.00 88.94 86 VAL A N 1
ATOM 606 C CA . VAL A 1 86 ? -12.382 12.068 -1.503 1.00 88.94 86 VAL A CA 1
ATOM 607 C C . VAL A 1 86 ? -12.712 13.557 -1.458 1.00 88.94 86 VAL A C 1
ATOM 609 O O . VAL A 1 86 ? -13.485 14.051 -2.277 1.00 88.94 86 VAL A O 1
ATOM 612 N N . ILE A 1 87 ? -12.133 14.269 -0.496 1.00 86.25 87 ILE A N 1
ATOM 613 C CA . ILE A 1 87 ? -12.306 15.713 -0.311 1.00 86.25 87 ILE A CA 1
ATOM 614 C C . ILE A 1 87 ? -11.068 16.452 -0.823 1.00 86.25 87 ILE A C 1
ATOM 616 O O . ILE A 1 87 ? -9.979 16.298 -0.278 1.00 86.25 87 ILE A O 1
ATOM 620 N N . GLY A 1 88 ? -11.248 17.263 -1.871 1.00 73.00 88 GLY A N 1
ATOM 621 C CA . GLY A 1 88 ? -10.170 18.005 -2.534 1.00 73.00 88 GLY A CA 1
ATOM 622 C C . GLY A 1 88 ? -9.451 17.202 -3.630 1.00 73.00 88 GLY A C 1
ATOM 623 O O . GLY A 1 88 ? -9.228 16.000 -3.508 1.00 73.00 88 GLY A O 1
ATOM 624 N N . GLY A 1 89 ? -9.095 17.891 -4.720 1.00 58.94 89 GLY A N 1
ATOM 625 C CA . GLY A 1 89 ? -8.582 17.293 -5.958 1.00 58.94 89 GLY A CA 1
ATOM 626 C C . GLY A 1 89 ? -9.633 17.348 -7.062 1.00 58.94 89 GLY A C 1
ATOM 627 O O . GLY A 1 89 ? -10.339 16.373 -7.302 1.00 58.94 89 GLY A O 1
ATOM 628 N N . GLY A 1 90 ? -9.776 18.516 -7.693 1.00 44.91 90 GLY A N 1
ATOM 629 C CA . GLY A 1 90 ? -10.577 18.639 -8.907 1.00 44.91 90 GLY A CA 1
ATOM 630 C C . GLY A 1 90 ? -10.022 17.727 -10.000 1.00 44.91 90 GLY A C 1
ATOM 631 O O . GLY A 1 90 ? -8.811 17.509 -10.063 1.00 44.91 90 GLY A O 1
ATOM 632 N N . ALA A 1 91 ? -10.919 17.202 -10.835 1.00 49.81 91 ALA A N 1
ATOM 633 C CA . ALA A 1 91 ? -10.544 16.627 -12.116 1.00 49.81 91 ALA A CA 1
ATOM 634 C C . ALA A 1 91 ? -9.685 17.654 -12.867 1.00 49.81 91 ALA A C 1
ATOM 636 O O . ALA A 1 91 ? -10.135 18.779 -13.101 1.00 49.81 91 ALA A O 1
ATOM 637 N N . ALA A 1 92 ? -8.448 17.277 -13.167 1.00 43.84 92 ALA A N 1
ATOM 638 C CA . ALA A 1 92 ? -7.722 17.841 -14.292 1.00 43.84 92 ALA A CA 1
ATOM 639 C C . ALA A 1 92 ? -8.000 16.941 -15.497 1.00 43.84 92 ALA A C 1
ATOM 641 O O . ALA A 1 92 ? -7.983 15.703 -15.299 1.00 43.84 92 ALA A O 1
#